Protein AF-A0A962M4V4-F1 (afdb_monomer_lite)

Secondary structure (DSSP, 8-state):
----B-HHHHHHHHHHHHTTS--EEEEEEETTEEEEEEEEEE-TT--S-HHHHHHHHHHHHHHTTTS--SEEEEEEEEETTEEEEEEEEEEEEEB-

Radius of gyration: 13.43 Å; chains: 1; bounding box: 40×20×36 Å

Foldseek 3Di:
DPPAAAPVNVVVVLCVLQDPQDWDWDWADDPPPRQKIKIKIWRPPADPDPVSVVVSLVVVCVVCVSFDWPDWDWDWDDDPPDPDTIIMIITMGGHD

Structure (mmCIF, N/CA/C/O backbone):
data_AF-A0A962M4V4-F1
#
_entry.id   AF-A0A962M4V4-F1
#
loop_
_atom_site.group_PDB
_atom_site.id
_atom_site.type_symbol
_atom_site.label_atom_id
_atom_site.label_alt_id
_atom_site.label_comp_id
_atom_site.label_asym_id
_atom_site.label_entity_id
_atom_site.label_seq_id
_atom_site.pdbx_PDB_ins_code
_atom_site.Cartn_x
_atom_site.Cartn_y
_atom_site.Cartn_z
_atom_site.occupancy
_atom_site.B_iso_or_equiv
_atom_site.auth_seq_id
_atom_site.auth_comp_id
_atom_site.auth_asym_id
_atom_site.auth_atom_id
_atom_site.pdbx_PDB_model_num
ATOM 1 N N . MET A 1 1 ? -19.392 -5.027 17.156 1.00 42.19 1 MET A N 1
ATOM 2 C CA . MET A 1 1 ? -18.419 -5.815 16.368 1.00 42.19 1 MET A CA 1
ATOM 3 C C . MET A 1 1 ? -17.172 -4.978 16.197 1.00 42.19 1 MET A C 1
ATOM 5 O O . MET A 1 1 ? -17.285 -3.864 15.697 1.00 42.19 1 MET A O 1
ATOM 9 N N . ASP A 1 2 ? -16.032 -5.470 16.673 1.00 45.75 2 ASP A N 1
ATOM 10 C CA . ASP A 1 2 ? -14.768 -4.743 16.604 1.00 45.75 2 ASP A CA 1
ATOM 11 C C . ASP A 1 2 ? -14.302 -4.694 15.139 1.00 45.75 2 ASP A C 1
ATOM 13 O O . ASP A 1 2 ? -13.859 -5.691 14.574 1.00 45.75 2 ASP A O 1
ATOM 17 N N . LYS A 1 3 ? -14.522 -3.554 14.474 1.00 55.91 3 LYS A N 1
ATOM 18 C CA . LYS A 1 3 ? -14.155 -3.309 13.067 1.00 55.91 3 LYS A CA 1
ATOM 19 C C . LYS A 1 3 ? -12.666 -2.965 12.966 1.00 55.91 3 LYS A C 1
ATOM 21 O O . LYS A 1 3 ? -12.320 -1.882 12.503 1.00 55.91 3 LYS A O 1
ATOM 26 N N . ARG A 1 4 ? -11.803 -3.797 13.547 1.00 63.09 4 ARG A N 1
ATOM 27 C CA . ARG A 1 4 ? -10.365 -3.530 13.602 1.00 63.09 4 ARG A CA 1
ATOM 28 C C . ARG A 1 4 ? -9.629 -4.618 12.843 1.00 63.09 4 ARG A C 1
ATOM 30 O O . ARG A 1 4 ? -9.690 -5.794 13.195 1.00 63.09 4 ARG A O 1
ATOM 37 N N . MET A 1 5 ? -8.952 -4.213 11.778 1.00 76.44 5 MET A N 1
ATOM 38 C CA . MET A 1 5 ? -8.037 -5.062 11.031 1.00 76.44 5 MET A CA 1
ATOM 39 C C . MET A 1 5 ? -6.871 -5.519 11.920 1.00 76.44 5 MET A C 1
ATOM 41 O O . MET A 1 5 ? -6.214 -4.694 12.549 1.00 76.44 5 MET A O 1
ATOM 45 N N . ASN A 1 6 ? -6.578 -6.820 11.916 1.00 85.69 6 ASN A N 1
ATOM 46 C CA . ASN A 1 6 ? -5.350 -7.371 12.492 1.00 85.69 6 ASN A CA 1
ATOM 47 C C . ASN A 1 6 ? -4.196 -7.304 11.473 1.00 85.69 6 ASN A C 1
ATOM 49 O O . ASN A 1 6 ? -4.425 -7.464 10.270 1.00 85.69 6 ASN A O 1
ATOM 53 N N . ILE A 1 7 ? -2.956 -7.118 11.945 1.00 86.56 7 ILE A N 1
ATOM 54 C CA . ILE A 1 7 ? -1.737 -7.035 11.113 1.00 86.56 7 ILE A CA 1
ATOM 55 C C . ILE A 1 7 ? -1.613 -8.198 10.117 1.00 86.56 7 ILE A C 1
ATOM 57 O O . ILE A 1 7 ? -1.350 -7.963 8.938 1.00 86.56 7 ILE A O 1
ATOM 61 N N . SER A 1 8 ? -1.823 -9.443 10.547 1.00 88.69 8 SER A N 1
ATOM 62 C CA . SER A 1 8 ? -1.674 -10.614 9.672 1.00 88.69 8 SER A CA 1
ATOM 63 C C . SER A 1 8 ? -2.684 -10.587 8.528 1.00 88.69 8 SER A C 1
ATOM 65 O O . SER A 1 8 ? -2.323 -10.789 7.370 1.00 88.69 8 SER A O 1
ATOM 67 N N . LYS A 1 9 ? -3.943 -10.250 8.836 1.00 88.62 9 LYS A N 1
ATOM 68 C CA . LYS A 1 9 ? -5.006 -10.126 7.833 1.00 88.62 9 LYS A CA 1
ATOM 69 C C . LYS A 1 9 ? -4.728 -8.976 6.867 1.00 88.62 9 LYS A C 1
ATOM 71 O O . LYS A 1 9 ? -4.919 -9.145 5.666 1.00 88.62 9 LYS A O 1
ATOM 76 N N . LEU A 1 10 ? -4.233 -7.842 7.370 1.00 89.38 10 LEU A N 1
ATOM 77 C CA . LEU A 1 10 ? -3.795 -6.729 6.533 1.00 89.38 10 LEU A CA 1
ATOM 78 C C . LEU A 1 10 ? -2.732 -7.187 5.529 1.00 89.38 10 LEU A C 1
ATOM 80 O O . LEU A 1 10 ? -2.893 -6.952 4.336 1.00 89.38 10 LEU A O 1
ATOM 84 N N . ILE A 1 11 ? -1.666 -7.845 5.995 1.00 91.75 11 ILE A N 1
ATOM 85 C CA . ILE A 1 11 ? -0.567 -8.292 5.128 1.00 91.75 11 ILE A CA 1
ATOM 86 C C . ILE A 1 11 ? -1.084 -9.245 4.047 1.00 91.75 11 ILE A C 1
ATOM 88 O O . ILE A 1 11 ? -0.710 -9.093 2.886 1.00 91.75 11 ILE A O 1
ATOM 92 N N . THR A 1 12 ? -1.964 -10.188 4.398 1.00 93.12 12 THR A N 1
ATOM 93 C CA . THR A 1 12 ? -2.587 -11.092 3.421 1.00 93.12 12 THR A CA 1
ATOM 94 C C . THR A 1 12 ? -3.367 -10.320 2.360 1.00 93.12 12 THR A C 1
ATOM 96 O O . THR A 1 12 ? -3.120 -10.515 1.175 1.00 93.12 12 THR A O 1
ATOM 99 N N . VAL A 1 13 ? -4.254 -9.406 2.767 1.00 91.75 13 VAL A N 1
ATOM 100 C CA . VAL A 1 13 ? -5.060 -8.604 1.831 1.00 91.75 13 VAL A 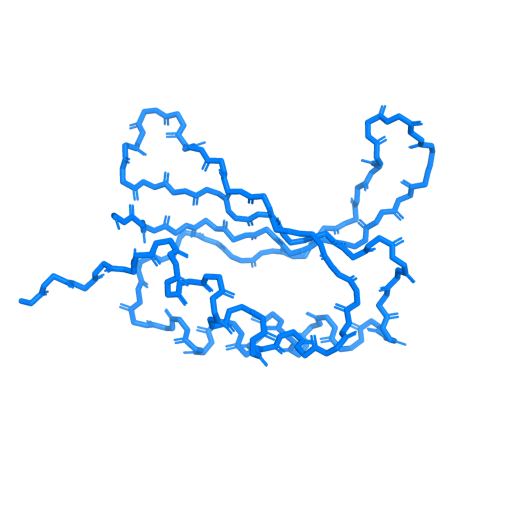CA 1
ATOM 101 C C . VAL A 1 13 ? -4.174 -7.751 0.922 1.00 91.75 13 VAL A C 1
ATOM 103 O O . VAL A 1 13 ? -4.409 -7.699 -0.283 1.00 91.75 13 VAL A O 1
ATOM 106 N N . LEU A 1 14 ? -3.132 -7.118 1.472 1.00 93.19 14 L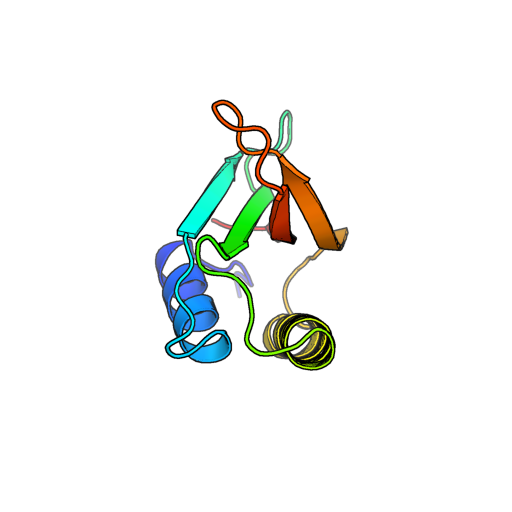EU A N 1
ATOM 107 C CA . LEU A 1 14 ? -2.187 -6.318 0.693 1.00 93.19 14 LEU A CA 1
ATOM 108 C C . LEU A 1 14 ? -1.470 -7.162 -0.357 1.00 93.19 14 LEU A C 1
ATOM 110 O O . LEU A 1 14 ? -1.437 -6.768 -1.517 1.00 93.19 14 LEU A O 1
ATOM 114 N N . LYS A 1 15 ? -0.949 -8.334 0.022 1.00 93.38 15 LYS A N 1
ATOM 115 C CA . LYS A 1 15 ? -0.296 -9.249 -0.924 1.00 93.38 15 LYS A CA 1
ATOM 116 C C . LYS A 1 15 ? -1.247 -9.692 -2.034 1.00 93.38 15 LYS A C 1
ATOM 118 O O . LYS A 1 15 ? -0.842 -9.704 -3.189 1.00 93.38 15 LYS A O 1
ATOM 123 N N . THR A 1 16 ? -2.507 -9.985 -1.708 1.00 94.06 16 THR A N 1
ATOM 124 C CA . THR A 1 16 ? -3.526 -10.315 -2.716 1.00 94.06 16 THR A CA 1
ATOM 125 C C . THR A 1 16 ? -3.776 -9.155 -3.681 1.00 94.06 16 THR A C 1
ATOM 127 O O . THR A 1 16 ? -3.851 -9.389 -4.880 1.00 94.06 16 THR A O 1
ATOM 130 N N . CYS A 1 17 ? -3.873 -7.915 -3.190 1.00 92.19 17 CYS A N 1
ATOM 131 C CA . CYS A 1 17 ? -4.101 -6.746 -4.049 1.00 92.19 17 CYS A CA 1
ATOM 132 C C . CYS A 1 17 ? -2.883 -6.412 -4.925 1.00 92.19 17 CYS A C 1
ATOM 134 O O . CYS A 1 17 ? -3.036 -5.994 -6.066 1.00 92.19 17 CYS A O 1
ATOM 136 N N . ILE A 1 18 ? -1.669 -6.561 -4.385 1.00 93.94 18 ILE A N 1
ATOM 137 C CA . ILE A 1 18 ? -0.423 -6.218 -5.086 1.00 93.94 18 ILE A CA 1
ATOM 138 C C . ILE A 1 18 ? -0.057 -7.283 -6.132 1.00 93.94 18 ILE A C 1
ATOM 140 O O . ILE A 1 18 ? 0.543 -6.956 -7.158 1.00 93.94 18 ILE A O 1
ATOM 144 N N . GLY A 1 19 ? -0.408 -8.546 -5.881 1.00 91.50 19 GLY A N 1
ATOM 145 C CA . GLY A 1 19 ? -0.028 -9.669 -6.732 1.00 91.50 19 GLY A CA 1
ATOM 146 C C . GLY A 1 19 ? 1.483 -9.911 -6.729 1.00 91.50 19 GLY A C 1
ATOM 147 O O . GLY A 1 19 ? 2.166 -9.687 -5.727 1.00 91.50 19 GLY A O 1
ATOM 148 N N . ASP A 1 20 ? 2.014 -10.340 -7.873 1.00 90.75 20 ASP A N 1
ATOM 149 C CA . ASP A 1 20 ? 3.405 -10.799 -8.012 1.00 90.75 20 ASP A CA 1
ATOM 150 C C . ASP A 1 20 ? 4.438 -9.662 -8.135 1.00 90.75 20 ASP A C 1
ATOM 152 O O . ASP A 1 20 ? 5.625 -9.898 -8.376 1.00 90.75 20 ASP A O 1
ATOM 156 N N . VAL A 1 21 ? 4.020 -8.404 -7.965 1.00 92.31 21 VAL A N 1
ATOM 157 C CA . VAL A 1 21 ? 4.941 -7.263 -8.002 1.00 92.31 21 VAL A CA 1
ATOM 158 C C . VAL A 1 21 ? 5.841 -7.298 -6.771 1.00 92.31 21 VAL A C 1
ATOM 160 O O . VAL A 1 21 ? 5.365 -7.310 -5.639 1.00 92.31 21 VAL A O 1
ATOM 163 N N . ASN A 1 22 ? 7.160 -7.272 -6.975 1.00 90.69 22 ASN A N 1
ATOM 164 C CA . ASN A 1 22 ? 8.121 -7.314 -5.875 1.00 90.69 22 ASN A CA 1
ATOM 165 C C . ASN A 1 22 ? 8.007 -6.063 -4.982 1.00 90.69 22 ASN A C 1
ATOM 167 O O . ASN A 1 22 ? 8.199 -4.930 -5.440 1.00 90.69 22 ASN A O 1
ATOM 171 N N . HIS A 1 23 ? 7.711 -6.283 -3.700 1.00 92.25 23 HIS A N 1
ATOM 172 C CA . HIS A 1 23 ? 7.470 -5.229 -2.728 1.00 92.25 23 HIS A CA 1
ATOM 173 C C . HIS A 1 23 ? 7.921 -5.615 -1.314 1.00 92.25 23 HIS A C 1
ATOM 175 O O . HIS A 1 23 ? 7.982 -6.785 -0.943 1.00 92.25 23 HIS A O 1
ATOM 181 N N . GLU A 1 24 ? 8.168 -4.595 -0.498 1.00 92.12 24 GLU A N 1
ATOM 182 C CA . GLU A 1 24 ? 8.391 -4.706 0.945 1.00 92.12 24 GLU A CA 1
ATOM 183 C C . GLU A 1 24 ? 7.275 -3.965 1.689 1.00 92.12 24 GLU A C 1
ATOM 185 O O . GLU A 1 24 ? 6.846 -2.895 1.252 1.00 92.12 24 GLU A O 1
ATOM 190 N N . ILE A 1 25 ? 6.818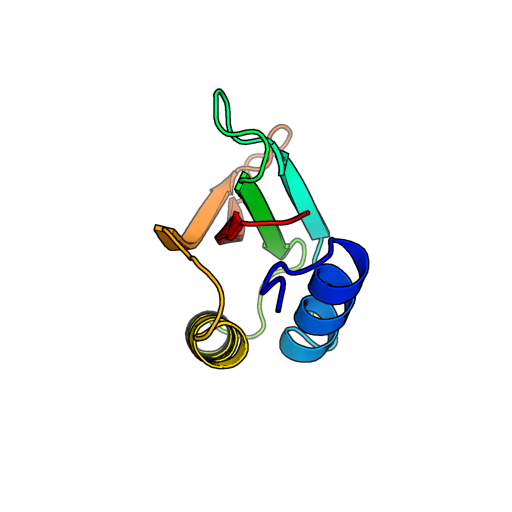 -4.508 2.821 1.00 92.62 25 ILE A N 1
ATOM 191 C CA . ILE A 1 25 ? 5.798 -3.883 3.675 1.00 92.62 25 ILE A CA 1
ATOM 192 C C . ILE A 1 25 ? 6.421 -3.569 5.034 1.00 92.62 25 ILE A C 1
ATOM 194 O O . ILE A 1 25 ? 6.871 -4.470 5.737 1.00 92.62 25 ILE A O 1
ATOM 198 N N . PHE A 1 26 ? 6.394 -2.295 5.418 1.00 91.81 26 PHE A N 1
ATOM 199 C CA . PHE A 1 26 ? 6.804 -1.811 6.735 1.00 91.81 26 PHE A CA 1
ATOM 200 C C . PHE A 1 26 ? 5.587 -1.267 7.475 1.00 91.81 26 PHE A C 1
ATOM 202 O O . PHE A 1 26 ? 4.812 -0.499 6.904 1.00 91.81 26 PHE A O 1
ATOM 209 N N . ILE A 1 27 ? 5.411 -1.655 8.735 1.00 91.88 27 ILE A N 1
ATOM 210 C CA . ILE A 1 27 ? 4.279 -1.230 9.562 1.00 91.88 27 ILE A CA 1
ATOM 211 C C . ILE A 1 27 ? 4.839 -0.559 10.809 1.00 91.88 27 ILE A C 1
ATOM 213 O O . ILE A 1 27 ? 5.325 -1.229 11.715 1.00 91.88 27 ILE A O 1
ATOM 217 N N . ASP A 1 28 ? 4.746 0.765 10.843 1.00 90.62 28 ASP A N 1
ATOM 218 C CA . ASP A 1 28 ? 5.261 1.586 11.934 1.00 90.62 28 ASP A CA 1
ATOM 219 C C . ASP A 1 28 ? 4.122 2.026 12.864 1.00 90.62 28 ASP A C 1
ATOM 221 O O . ASP A 1 28 ? 2.977 2.231 12.434 1.00 90.62 28 ASP A O 1
ATOM 225 N N . ALA A 1 29 ? 4.432 2.210 14.147 1.00 89.56 29 ALA A N 1
ATOM 226 C CA . ALA A 1 29 ? 3.536 2.889 15.077 1.00 89.56 29 ALA A CA 1
ATOM 227 C C . ALA A 1 29 ? 3.378 4.371 14.695 1.00 89.56 29 ALA A C 1
ATOM 229 O O . ALA A 1 29 ? 4.262 4.971 14.083 1.00 89.56 29 ALA A O 1
ATOM 230 N N . VAL A 1 30 ? 2.236 4.962 15.048 1.00 88.06 30 VAL A N 1
ATOM 231 C CA . VAL A 1 30 ? 2.047 6.414 14.984 1.00 88.06 30 VAL A CA 1
ATOM 232 C C . VAL A 1 30 ? 2.152 6.969 16.395 1.00 88.06 30 VAL A C 1
ATOM 234 O O . VAL A 1 30 ? 1.401 6.552 17.279 1.00 88.06 30 VAL A O 1
ATOM 237 N N . ASP A 1 31 ? 3.070 7.915 16.584 1.00 88.06 31 ASP A N 1
ATOM 238 C CA . ASP A 1 31 ? 3.308 8.553 17.876 1.00 88.06 31 ASP A CA 1
ATOM 239 C C . ASP A 1 31 ? 2.000 9.081 18.474 1.00 88.06 31 ASP A C 1
ATOM 241 O O . ASP A 1 31 ? 1.159 9.662 17.779 1.00 88.06 31 ASP A O 1
ATOM 245 N N . ASN A 1 32 ? 1.820 8.853 19.775 1.00 86.19 32 ASN A N 1
ATOM 246 C CA . ASN A 1 32 ? 0.640 9.259 20.543 1.00 86.19 32 ASN A CA 1
ATOM 247 C C . ASN A 1 32 ? -0.699 8.657 20.065 1.00 86.19 32 ASN A C 1
ATOM 249 O O . ASN A 1 32 ? -1.761 9.112 20.489 1.00 86.19 32 ASN A O 1
ATOM 253 N N . ASN A 1 33 ? -0.690 7.627 19.208 1.00 86.44 33 ASN A N 1
ATOM 254 C CA . ASN A 1 33 ? -1.907 6.936 18.787 1.00 86.44 33 ASN A CA 1
ATOM 255 C C . ASN A 1 33 ? -1.706 5.404 18.749 1.00 86.44 33 ASN A C 1
ATOM 257 O O . ASN A 1 33 ? -1.347 4.843 17.709 1.00 86.44 33 ASN A O 1
ATOM 261 N N . PRO A 1 34 ? -1.952 4.697 19.871 1.00 83.19 34 PRO A N 1
ATOM 262 C CA . PRO A 1 34 ? -1.532 3.305 20.062 1.00 83.19 34 PRO A CA 1
ATOM 263 C C . PRO A 1 34 ? -2.231 2.306 19.136 1.00 83.19 34 PRO A C 1
ATOM 265 O O . PRO A 1 34 ? -1.684 1.236 18.874 1.00 83.19 34 PRO A O 1
ATOM 268 N N . ASN A 1 35 ? -3.400 2.657 18.597 1.00 83.69 35 ASN A N 1
ATOM 269 C CA . ASN A 1 35 ? -4.167 1.803 17.685 1.00 83.69 35 ASN A CA 1
ATOM 270 C C . ASN A 1 35 ? -3.954 2.169 16.216 1.00 83.69 35 ASN A C 1
ATOM 272 O O . ASN A 1 35 ? -4.543 1.550 15.339 1.00 83.69 35 ASN A O 1
ATOM 276 N N . LYS A 1 36 ? -3.145 3.189 15.925 1.00 87.56 36 LYS A N 1
ATOM 277 C CA . LYS A 1 36 ? -2.916 3.673 14.569 1.00 87.56 36 LYS A CA 1
ATOM 278 C C . LYS A 1 36 ? -1.554 3.205 14.087 1.00 87.56 36 LYS A C 1
ATOM 280 O O . LYS A 1 36 ? -0.563 3.206 14.822 1.00 87.56 36 LYS A O 1
ATOM 285 N N . ARG A 1 37 ? -1.512 2.768 12.838 1.00 89.38 37 ARG A N 1
ATOM 286 C CA . ARG A 1 37 ? -0.303 2.308 12.166 1.00 89.38 37 ARG A CA 1
ATOM 287 C C . ARG A 1 37 ? -0.126 3.038 10.852 1.00 89.38 37 ARG A C 1
ATOM 289 O O . ARG A 1 37 ? -1.098 3.395 10.179 1.00 89.38 37 ARG A O 1
ATOM 296 N N . LYS A 1 38 ? 1.134 3.236 10.492 1.00 91.00 38 LYS A N 1
ATOM 297 C CA . LYS A 1 38 ? 1.551 3.714 9.183 1.00 91.00 38 LYS A CA 1
ATOM 298 C C . LYS A 1 38 ? 2.127 2.536 8.412 1.00 91.00 38 LYS A C 1
ATOM 300 O O . LYS A 1 38 ? 3.163 1.992 8.775 1.00 91.00 38 LYS A O 1
ATOM 305 N N . VAL A 1 39 ? 1.437 2.147 7.355 1.00 92.19 39 VAL A N 1
ATOM 306 C CA . VAL A 1 39 ? 1.810 1.041 6.481 1.00 92.19 39 VAL A CA 1
ATOM 307 C C . VAL A 1 39 ? 2.497 1.633 5.259 1.00 92.19 39 VAL A C 1
ATOM 309 O O . VAL A 1 39 ? 1.894 2.404 4.512 1.00 92.19 39 VAL A O 1
ATOM 312 N N . ASN A 1 40 ? 3.769 1.309 5.067 1.00 92.88 40 ASN A N 1
ATOM 313 C CA . ASN A 1 40 ? 4.560 1.733 3.922 1.00 92.88 40 ASN A CA 1
ATOM 314 C C . ASN A 1 40 ? 4.829 0.514 3.038 1.00 92.88 40 ASN A C 1
ATOM 316 O O . ASN A 1 40 ? 5.504 -0.420 3.462 1.00 92.88 40 ASN A O 1
ATOM 320 N N . ILE A 1 41 ? 4.331 0.548 1.807 1.00 93.81 41 ILE A N 1
ATOM 321 C CA . ILE A 1 41 ? 4.572 -0.471 0.784 1.00 93.81 41 ILE A CA 1
ATOM 322 C C . ILE A 1 41 ? 5.602 0.105 -0.183 1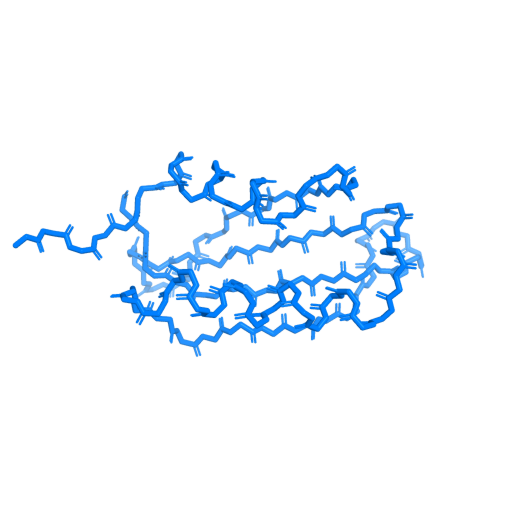.00 93.81 41 ILE A C 1
ATOM 324 O O . ILE A 1 41 ? 5.373 1.186 -0.726 1.00 93.81 41 ILE A O 1
ATOM 328 N N . VAL A 1 42 ? 6.736 -0.567 -0.371 1.00 92.88 42 VAL A N 1
ATOM 329 C CA . VAL A 1 42 ? 7.873 -0.077 -1.168 1.00 92.88 42 VAL A CA 1
ATOM 330 C C . VAL A 1 42 ? 8.140 -1.016 -2.336 1.00 92.88 42 VAL A C 1
ATOM 332 O O . VAL A 1 42 ? 8.387 -2.198 -2.125 1.00 92.88 42 VAL A O 1
ATOM 335 N N . PHE A 1 43 ? 8.167 -0.484 -3.558 1.00 92.69 43 PHE A N 1
ATOM 336 C CA . PHE A 1 43 ? 8.400 -1.261 -4.781 1.00 92.69 43 PHE A CA 1
ATOM 337 C C . PHE A 1 43 ? 9.870 -1.158 -5.213 1.00 92.69 43 PHE A C 1
ATOM 339 O O . PHE A 1 43 ? 10.261 -0.237 -5.934 1.00 92.69 43 PHE A O 1
ATOM 346 N N . ARG A 1 44 ? 10.719 -2.075 -4.723 1.00 84.25 44 ARG A N 1
ATOM 347 C CA . ARG A 1 44 ? 12.190 -2.012 -4.882 1.00 84.25 44 ARG A CA 1
ATOM 348 C C . ARG A 1 44 ? 1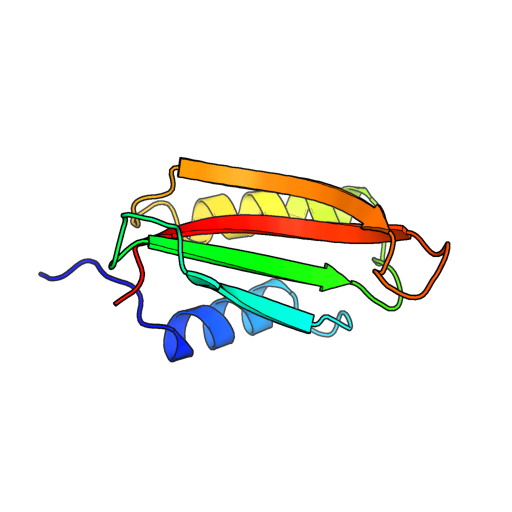2.670 -2.238 -6.315 1.00 84.25 44 ARG A C 1
ATOM 350 O O . ARG A 1 44 ? 13.639 -1.621 -6.761 1.00 84.25 44 ARG A O 1
ATOM 357 N N . ASN A 1 45 ? 11.967 -3.080 -7.057 1.00 84.62 45 ASN A N 1
ATOM 358 C CA . ASN A 1 45 ? 12.332 -3.411 -8.433 1.00 84.62 45 ASN A CA 1
ATOM 359 C C . ASN A 1 45 ? 11.538 -2.603 -9.465 1.00 84.62 45 ASN A C 1
ATOM 361 O O . ASN A 1 45 ? 11.572 -2.918 -10.648 1.00 84.62 45 ASN A O 1
ATOM 365 N N . GLY A 1 46 ? 10.875 -1.533 -9.019 1.00 84.06 46 GLY A N 1
ATOM 366 C CA . GLY A 1 46 ? 9.990 -0.728 -9.848 1.00 84.06 46 GLY A CA 1
ATOM 367 C C . GLY A 1 46 ? 8.552 -1.237 -9.826 1.00 84.06 46 GLY A C 1
ATOM 368 O O . GLY A 1 46 ? 8.216 -2.197 -9.134 1.00 84.06 46 GLY A O 1
ATOM 369 N N . ILE A 1 47 ? 7.704 -0.535 -10.569 1.00 90.56 47 ILE A N 1
ATOM 370 C CA . ILE A 1 47 ? 6.300 -0.880 -10.789 1.00 90.56 47 ILE A CA 1
ATOM 371 C C . ILE A 1 47 ? 6.095 -1.181 -12.277 1.00 90.56 47 ILE A C 1
ATOM 373 O O . ILE A 1 47 ? 6.855 -0.654 -13.092 1.00 90.56 47 ILE A O 1
ATOM 377 N N . PRO A 1 48 ? 5.072 -1.966 -12.653 1.00 88.44 48 PRO A N 1
ATOM 378 C CA . PRO A 1 48 ? 4.811 -2.280 -14.057 1.00 88.44 48 PRO A CA 1
ATOM 379 C C . PRO A 1 48 ? 4.587 -1.036 -14.934 1.00 88.44 48 PRO A C 1
ATOM 381 O O . PRO A 1 48 ? 5.089 -0.969 -16.051 1.00 88.44 48 PRO A O 1
ATOM 384 N N . ARG A 1 49 ? 3.827 -0.053 -14.429 1.00 90.75 49 ARG A N 1
ATOM 385 C CA . ARG A 1 49 ? 3.538 1.248 -15.064 1.00 90.75 49 ARG A CA 1
ATOM 386 C C . ARG A 1 49 ? 2.954 2.227 -14.041 1.00 90.75 49 ARG A C 1
ATOM 388 O O . ARG A 1 49 ? 2.465 1.787 -13.002 1.00 90.75 49 ARG A O 1
ATOM 395 N N . GLU A 1 50 ? 2.968 3.530 -14.329 1.00 87.44 50 GLU A N 1
ATOM 396 C CA . GLU A 1 50 ? 2.418 4.544 -13.409 1.00 87.44 50 GLU A CA 1
ATOM 397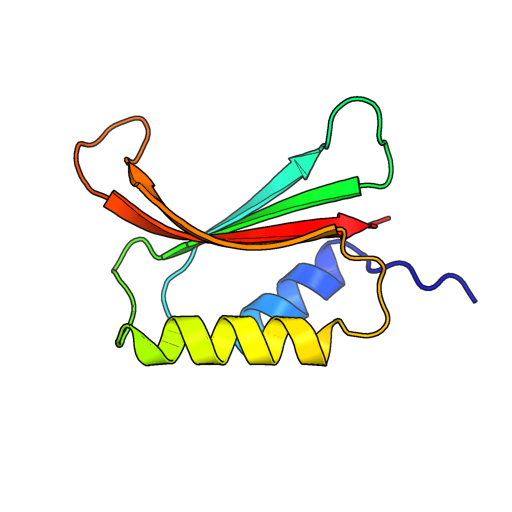 C C . GLU A 1 50 ? 0.902 4.391 -13.183 1.00 87.44 50 GLU A C 1
ATOM 399 O O . GLU A 1 50 ? 0.441 4.544 -12.055 1.00 87.44 50 GLU A O 1
ATOM 404 N N . ASP A 1 51 ? 0.133 3.971 -14.190 1.00 92.44 51 ASP A N 1
ATOM 405 C CA . ASP A 1 51 ? -1.310 3.736 -14.009 1.00 92.44 51 ASP A CA 1
ATOM 406 C C . ASP A 1 51 ? -1.593 2.586 -13.038 1.00 92.44 51 ASP A C 1
ATOM 408 O O . ASP A 1 51 ? -2.495 2.669 -12.213 1.00 92.44 51 ASP A O 1
ATOM 412 N N . TRP A 1 52 ? -0.751 1.547 -13.040 1.00 94.12 52 TRP A N 1
ATOM 413 C CA . TRP A 1 52 ? -0.929 0.385 -12.167 1.00 94.12 52 TRP A CA 1
ATOM 414 C C . TRP A 1 52 ? -0.876 0.769 -10.683 1.00 94.12 52 TRP A C 1
ATOM 416 O O . TRP A 1 52 ? -1.650 0.253 -9.881 1.00 94.12 52 TRP A O 1
ATOM 426 N N . ILE A 1 53 ? 0.004 1.701 -10.292 1.00 93.56 53 ILE A N 1
ATOM 427 C CA . ILE A 1 53 ? 0.074 2.134 -8.887 1.00 93.56 53 ILE A CA 1
ATOM 428 C C . ILE A 1 53 ? -1.118 3.026 -8.505 1.00 93.56 53 ILE A C 1
ATOM 430 O O . ILE A 1 53 ? -1.517 3.058 -7.337 1.00 93.56 53 ILE A O 1
ATOM 434 N N . ILE A 1 54 ? -1.701 3.737 -9.475 1.00 93.94 54 ILE A N 1
ATOM 435 C CA . ILE A 1 54 ? -2.925 4.523 -9.287 1.00 93.94 54 ILE A CA 1
ATOM 436 C C . ILE A 1 54 ? -4.124 3.586 -9.111 1.00 93.94 54 ILE A C 1
ATOM 438 O O . ILE A 1 54 ? -4.893 3.776 -8.166 1.00 93.94 54 ILE A O 1
ATOM 442 N N . ASP A 1 55 ? -4.234 2.555 -9.948 1.00 94.94 55 ASP A N 1
ATOM 443 C CA . ASP A 1 55 ? -5.266 1.520 -9.856 1.00 94.94 55 ASP A CA 1
ATOM 444 C C . ASP A 1 55 ? -5.182 0.799 -8.510 1.00 94.94 55 ASP A C 1
ATOM 446 O O . ASP A 1 55 ? -6.145 0.806 -7.744 1.00 94.94 55 ASP A O 1
ATOM 450 N N . LEU A 1 56 ? -3.987 0.333 -8.128 1.00 94.88 56 LEU A N 1
ATOM 451 C CA . LEU A 1 56 ? -3.760 -0.297 -6.828 1.00 94.88 56 LEU A CA 1
ATOM 452 C C . LEU A 1 56 ? -4.173 0.620 -5.667 1.00 94.88 56 LEU A C 1
ATOM 454 O O . LEU A 1 56 ? -4.803 0.179 -4.708 1.00 94.88 56 LEU A O 1
ATOM 458 N N . LYS A 1 57 ? -3.850 1.918 -5.722 1.00 93.62 57 LYS A N 1
ATOM 459 C CA . LYS A 1 57 ? -4.295 2.878 -4.699 1.00 93.62 57 LYS A CA 1
ATOM 460 C C . LYS A 1 57 ? -5.825 2.930 -4.603 1.00 93.62 57 LYS A C 1
ATOM 462 O O . LYS A 1 57 ? -6.349 3.059 -3.492 1.00 93.62 57 LYS A O 1
ATOM 467 N N . ASN A 1 58 ? -6.532 2.885 -5.728 1.00 92.75 58 ASN A N 1
ATOM 468 C CA . ASN A 1 58 ? -7.992 2.906 -5.757 1.00 92.75 58 ASN A CA 1
ATOM 469 C C . ASN A 1 58 ? -8.586 1.593 -5.231 1.00 92.75 58 ASN A C 1
ATOM 471 O O . ASN A 1 58 ? -9.485 1.644 -4.391 1.00 92.75 58 ASN A O 1
ATOM 475 N N . ASP A 1 59 ? -8.022 0.450 -5.608 1.00 93.44 59 ASP A N 1
ATOM 476 C CA . ASP A 1 59 ? -8.435 -0.866 -5.110 1.00 93.44 59 ASP A CA 1
ATOM 477 C C . ASP A 1 59 ? -8.242 -0.977 -3.601 1.00 93.44 59 ASP A C 1
ATOM 479 O O . ASP A 1 59 ? -9.141 -1.411 -2.878 1.00 93.44 59 ASP A O 1
ATOM 483 N N . LEU A 1 60 ? -7.104 -0.501 -3.088 1.00 92.19 60 LEU A N 1
ATOM 484 C CA . LEU A 1 60 ? -6.852 -0.440 -1.651 1.00 92.19 60 LEU A CA 1
ATOM 485 C C . LEU A 1 60 ? -7.878 0.462 -0.957 1.00 92.19 60 LEU A C 1
ATOM 487 O O . LEU A 1 60 ? -8.424 0.075 0.071 1.00 92.19 60 LEU A O 1
ATOM 491 N N . ARG A 1 61 ? -8.209 1.631 -1.521 1.00 90.06 61 ARG A N 1
ATOM 492 C CA . ARG A 1 61 ? -9.267 2.500 -0.969 1.00 90.06 61 ARG A CA 1
ATOM 493 C C . ARG A 1 61 ? -10.621 1.794 -0.896 1.00 90.06 61 ARG A C 1
ATOM 495 O O . ARG A 1 61 ? -11.324 1.958 0.097 1.00 90.06 61 ARG A O 1
ATOM 502 N N . GLN A 1 62 ? -10.988 1.025 -1.918 1.00 89.94 62 GLN A N 1
ATOM 503 C CA . GLN A 1 62 ? -12.262 0.302 -1.959 1.00 89.94 62 GLN A CA 1
ATOM 504 C C . GLN A 1 62 ? -12.280 -0.890 -0.997 1.00 89.94 62 GLN A C 1
ATOM 506 O O . GLN A 1 62 ? -13.186 -0.992 -0.165 1.00 89.94 62 GLN A O 1
ATOM 511 N N . THR A 1 63 ? -11.249 -1.738 -1.063 1.00 89.56 63 THR A N 1
ATOM 512 C CA . THR A 1 63 ? -11.039 -2.929 -0.217 1.00 89.56 63 THR A CA 1
ATOM 513 C C . THR A 1 63 ? -11.172 -2.591 1.257 1.00 89.56 63 THR A C 1
ATOM 515 O O . THR A 1 63 ? -11.753 -3.328 2.052 1.00 89.56 63 THR A O 1
ATOM 518 N N . PHE A 1 64 ? -10.658 -1.424 1.608 1.00 86.62 64 PHE A N 1
ATOM 519 C CA . PHE A 1 64 ? -10.590 -0.957 2.964 1.00 86.62 64 PHE A CA 1
ATOM 520 C C . PHE A 1 64 ? -11.632 0.118 3.305 1.00 86.62 64 PHE A C 1
ATOM 522 O O . PHE A 1 64 ? -11.609 0.671 4.391 1.00 86.62 64 PHE A O 1
ATOM 529 N N . SER A 1 65 ? -12.612 0.394 2.451 1.00 85.50 65 SER A N 1
ATOM 530 C CA . SER A 1 65 ? -13.604 1.470 2.655 1.00 85.50 65 SER A CA 1
ATOM 531 C C . SER A 1 65 ? -14.356 1.451 4.002 1.00 85.50 65 SER A C 1
ATOM 533 O O . SER A 1 65 ? -14.916 2.467 4.411 1.00 85.50 65 SER A O 1
ATOM 535 N N . LYS A 1 66 ? -14.382 0.306 4.700 1.00 81.44 66 LYS A N 1
ATOM 536 C CA . LYS A 1 66 ? -15.062 0.114 5.990 1.00 81.44 66 LYS A CA 1
ATOM 537 C C . LYS A 1 66 ? -14.184 0.347 7.226 1.00 81.44 66 LYS A C 1
ATOM 539 O O . LYS A 1 66 ? -14.752 0.461 8.314 1.00 81.44 66 LYS A O 1
ATOM 544 N N . GLU A 1 67 ? -12.855 0.402 7.095 1.00 77.69 67 GLU A N 1
ATOM 545 C CA . GLU A 1 67 ? -11.976 0.732 8.229 1.00 77.69 67 GLU A CA 1
ATOM 546 C C . GLU A 1 67 ? -11.708 2.245 8.297 1.00 77.69 67 GLU A C 1
ATOM 548 O O . GLU A 1 67 ? -11.995 3.005 7.372 1.00 77.69 67 GLU A O 1
ATOM 553 N N . VAL A 1 68 ? -11.169 2.712 9.422 1.00 68.94 68 VAL A N 1
ATOM 554 C CA . VAL A 1 68 ? -10.920 4.142 9.651 1.00 68.94 68 VAL A CA 1
ATOM 555 C C . VAL A 1 68 ? -9.541 4.528 9.098 1.00 68.94 68 VAL A C 1
ATOM 557 O O . VAL A 1 68 ? -8.515 4.216 9.709 1.00 68.94 68 VAL A O 1
ATOM 560 N N . TYR A 1 69 ? -9.518 5.236 7.960 1.00 64.19 69 TYR A N 1
ATOM 561 C CA . TYR A 1 69 ? -8.291 5.707 7.294 1.00 64.19 69 TYR A CA 1
ATOM 562 C C . TYR A 1 69 ? -8.167 7.225 7.326 1.00 64.19 69 TYR A C 1
ATOM 564 O O . TYR A 1 69 ? -9.015 7.917 6.770 1.00 64.19 69 TYR A O 1
ATOM 572 N N . PRO A 1 70 ? -7.068 7.768 7.867 1.00 61.19 70 PRO A N 1
ATOM 573 C CA . PRO A 1 70 ? -6.766 9.178 7.648 1.00 61.19 70 PRO A CA 1
ATOM 574 C C . PRO A 1 70 ? -6.082 9.492 6.308 1.00 61.19 70 PRO A C 1
ATOM 576 O O . PRO A 1 70 ? -6.127 10.647 5.903 1.00 61.19 70 PRO A O 1
ATOM 579 N N . SER A 1 71 ? -5.437 8.545 5.605 1.00 85.12 71 SER A N 1
ATOM 580 C CA . SER A 1 71 ? -4.913 8.789 4.239 1.00 85.12 71 SER A CA 1
ATOM 581 C C . SER A 1 71 ? -4.338 7.544 3.547 1.00 85.12 71 SER A C 1
ATOM 583 O O . SER A 1 71 ? -3.777 6.662 4.197 1.00 85.12 71 SER A O 1
ATOM 585 N N . ILE A 1 72 ? -4.418 7.524 2.208 1.00 91.69 72 ILE A N 1
ATOM 586 C CA . ILE A 1 72 ? -3.633 6.657 1.312 1.00 91.69 72 ILE A CA 1
ATOM 587 C C . ILE A 1 72 ? -3.006 7.551 0.239 1.00 91.69 72 ILE A C 1
ATOM 589 O O . ILE A 1 72 ? -3.727 8.211 -0.521 1.00 91.69 72 ILE A O 1
ATOM 593 N N . VAL A 1 73 ? -1.676 7.580 0.177 1.00 93.12 73 VAL A N 1
ATOM 594 C CA . VAL A 1 73 ? -0.913 8.446 -0.734 1.00 93.12 73 VAL A CA 1
ATOM 595 C C . VAL A 1 73 ? 0.164 7.666 -1.477 1.00 93.12 73 VAL A C 1
ATOM 597 O O . VAL A 1 73 ? 0.768 6.750 -0.924 1.00 93.12 73 VAL A O 1
ATOM 600 N N . ILE A 1 74 ? 0.423 8.067 -2.722 1.00 93.12 74 ILE A N 1
ATOM 601 C CA . ILE A 1 74 ? 1.573 7.598 -3.499 1.00 93.12 74 ILE A CA 1
ATOM 602 C C . ILE A 1 74 ? 2.712 8.587 -3.268 1.00 93.12 74 ILE A C 1
ATOM 604 O O . ILE A 1 74 ? 2.492 9.799 -3.272 1.00 93.12 74 ILE A O 1
ATOM 608 N N . LYS A 1 75 ? 3.921 8.079 -3.043 1.00 91.38 75 LYS A N 1
ATOM 609 C CA . LYS A 1 75 ? 5.140 8.881 -2.912 1.00 91.38 75 LYS A CA 1
ATOM 610 C C . LYS A 1 75 ? 6.264 8.253 -3.725 1.00 91.38 75 LYS A C 1
ATOM 612 O O . LYS A 1 75 ? 6.320 7.034 -3.855 1.00 91.38 75 LYS A O 1
ATOM 617 N N . LYS A 1 76 ? 7.185 9.081 -4.207 1.00 88.94 76 LYS A N 1
ATOM 618 C CA . LYS A 1 76 ? 8.536 8.660 -4.592 1.00 88.94 76 LYS A CA 1
ATOM 619 C C . LYS A 1 76 ? 9.466 9.097 -3.464 1.00 88.94 76 LYS A C 1
ATOM 621 O O . LYS A 1 76 ? 9.338 10.218 -2.974 1.00 88.94 76 LYS A O 1
ATOM 626 N N . SER A 1 77 ? 10.315 8.205 -2.964 1.00 83.50 77 SER A N 1
ATOM 627 C CA . SER A 1 77 ? 11.342 8.617 -2.004 1.00 83.50 77 SER A CA 1
ATOM 628 C C . SER A 1 77 ? 12.588 7.749 -2.037 1.00 83.50 77 SER A C 1
ATOM 630 O O . SER A 1 77 ? 12.531 6.531 -2.258 1.00 83.50 77 SER A O 1
ATOM 632 N N . LEU A 1 78 ? 13.712 8.411 -1.765 1.00 82.88 78 LEU A N 1
ATOM 633 C CA . LEU A 1 78 ? 15.045 7.829 -1.702 1.00 82.88 78 LEU A CA 1
ATOM 634 C C . LEU A 1 78 ? 15.123 6.698 -0.676 1.00 82.88 78 LEU A C 1
ATOM 636 O O . LEU A 1 78 ? 14.490 6.725 0.390 1.00 82.88 78 LEU A O 1
ATOM 640 N N . SER A 1 79 ? 15.916 5.680 -0.996 1.00 75.38 79 SER A N 1
ATOM 641 C CA . SER A 1 79 ? 16.376 4.746 0.029 1.00 75.38 79 SER A CA 1
ATOM 642 C C . SER A 1 79 ? 17.334 5.463 0.977 1.00 75.38 79 SER A C 1
ATOM 644 O O . SER A 1 79 ? 18.124 6.295 0.550 1.00 75.38 79 SER A O 1
ATOM 646 N N . ARG A 1 80 ? 17.307 5.110 2.267 1.00 72.56 80 ARG A N 1
ATOM 647 C CA . ARG A 1 80 ? 18.219 5.696 3.268 1.00 72.56 80 ARG A CA 1
ATOM 648 C C . ARG A 1 80 ? 19.697 5.559 2.881 1.00 72.56 80 ARG A C 1
ATOM 650 O O . ARG A 1 80 ? 20.484 6.428 3.220 1.00 72.56 80 ARG A O 1
ATOM 657 N N . ASN A 1 81 ? 20.039 4.499 2.147 1.00 78.25 81 ASN A N 1
ATOM 658 C CA . ASN A 1 81 ? 21.420 4.139 1.816 1.00 78.25 81 ASN A CA 1
ATOM 659 C C . ASN A 1 81 ? 21.715 4.217 0.305 1.00 78.25 81 ASN A C 1
ATOM 661 O O . ASN A 1 81 ? 22.659 3.590 -0.165 1.00 78.25 81 ASN A O 1
ATOM 665 N N . SER A 1 82 ? 20.874 4.881 -0.497 1.00 77.00 82 SER A N 1
ATOM 666 C CA . SER A 1 82 ? 21.070 4.961 -1.952 1.00 77.00 82 SER A CA 1
ATOM 667 C C . SER A 1 82 ? 20.368 6.180 -2.550 1.00 77.00 82 SER A C 1
ATOM 669 O O . SER A 1 82 ? 19.275 6.540 -2.124 1.00 77.00 82 SER A O 1
ATOM 671 N N . THR A 1 83 ? 20.956 6.755 -3.601 1.00 82.50 83 THR A N 1
ATOM 672 C CA . THR A 1 83 ? 20.347 7.813 -4.428 1.00 82.50 83 THR A CA 1
ATOM 673 C C . THR A 1 83 ? 19.177 7.317 -5.284 1.00 82.50 83 THR A C 1
ATOM 675 O O . THR A 1 83 ? 18.531 8.106 -5.968 1.00 82.50 83 THR A O 1
ATOM 678 N N . LYS A 1 84 ? 18.877 6.012 -5.258 1.00 83.62 84 LYS A N 1
ATOM 679 C CA . LYS A 1 84 ? 17.741 5.437 -5.974 1.00 83.62 84 LYS A CA 1
ATOM 680 C C . LYS A 1 84 ? 16.428 5.800 -5.279 1.00 83.62 84 LYS A C 1
ATOM 682 O O . LYS A 1 84 ? 16.247 5.550 -4.081 1.00 83.62 84 LYS A O 1
ATOM 687 N N . GLU A 1 85 ? 15.500 6.349 -6.054 1.00 86.25 85 GLU A N 1
ATOM 688 C CA . GLU A 1 85 ? 14.122 6.593 -5.641 1.00 86.25 85 GLU A CA 1
ATOM 689 C C . GLU A 1 85 ? 13.241 5.373 -5.897 1.00 86.25 85 GLU A C 1
ATOM 691 O O . GLU A 1 85 ? 13.401 4.652 -6.882 1.00 86.25 85 GLU A O 1
ATOM 696 N N . TYR A 1 86 ? 12.282 5.160 -5.001 1.00 88.88 86 TYR A N 1
ATOM 697 C CA . TYR A 1 86 ? 11.323 4.070 -5.108 1.00 88.88 86 TYR A CA 1
ATOM 698 C C . TYR A 1 86 ? 9.910 4.609 -4.988 1.00 88.88 86 TYR A C 1
ATOM 700 O O . TYR A 1 86 ? 9.636 5.464 -4.139 1.00 88.88 86 TYR A O 1
ATOM 708 N N . PHE A 1 87 ? 9.009 4.056 -5.796 1.00 92.44 87 PHE A N 1
ATOM 709 C CA . PHE A 1 87 ? 7.583 4.238 -5.594 1.00 92.44 87 PHE A CA 1
ATOM 710 C C . PHE A 1 87 ? 7.151 3.597 -4.280 1.00 92.44 87 PHE A C 1
ATOM 712 O O . PHE A 1 87 ? 7.607 2.509 -3.909 1.00 92.44 87 PHE A O 1
ATOM 719 N N . ARG A 1 88 ? 6.253 4.286 -3.580 1.00 92.44 88 ARG A N 1
ATOM 720 C CA . ARG A 1 88 ? 5.670 3.836 -2.324 1.00 92.44 88 ARG A CA 1
ATOM 721 C C . ARG A 1 88 ? 4.191 4.154 -2.266 1.00 92.44 88 ARG A C 1
ATOM 723 O O . ARG A 1 88 ? 3.779 5.239 -2.675 1.00 92.44 88 ARG A O 1
ATOM 730 N N . ILE A 1 89 ? 3.427 3.256 -1.656 1.00 93.88 89 ILE A N 1
ATOM 731 C CA . ILE A 1 89 ? 2.103 3.571 -1.121 1.00 93.88 89 ILE A CA 1
ATOM 732 C C . ILE A 1 89 ? 2.243 3.703 0.392 1.00 93.88 89 ILE A C 1
ATOM 734 O O . ILE A 1 89 ? 2.758 2.811 1.062 1.00 93.88 89 ILE A O 1
ATOM 738 N N . VAL A 1 90 ? 1.804 4.838 0.928 1.00 93.31 90 VAL A N 1
ATOM 739 C CA . VAL A 1 90 ? 1.761 5.090 2.367 1.00 93.31 90 VAL A CA 1
ATOM 740 C C . VAL A 1 90 ? 0.306 5.165 2.787 1.00 93.31 90 VAL A C 1
ATOM 742 O O . VAL A 1 90 ? -0.432 6.045 2.341 1.00 93.31 90 VAL A O 1
ATOM 745 N N . MET A 1 91 ? -0.088 4.244 3.655 1.00 91.94 91 MET A N 1
ATOM 746 C CA . MET A 1 91 ? -1.419 4.172 4.237 1.00 91.94 91 MET A CA 1
ATOM 747 C C . MET A 1 91 ? -1.311 4.461 5.723 1.00 91.94 91 MET A C 1
ATOM 749 O O . MET A 1 91 ? -0.391 4.000 6.393 1.00 91.94 91 MET A O 1
ATOM 753 N N . THR A 1 92 ? -2.263 5.209 6.256 1.00 89.81 92 THR A N 1
ATOM 754 C CA . THR A 1 92 ? -2.416 5.338 7.703 1.00 89.81 92 THR A CA 1
ATOM 755 C C . THR A 1 92 ? -3.766 4.765 8.080 1.00 89.81 92 THR A C 1
ATOM 757 O O . THR A 1 92 ? -4.759 5.130 7.454 1.00 89.81 92 THR A O 1
ATOM 760 N N . MET A 1 93 ? -3.806 3.871 9.067 1.00 86.94 93 MET A N 1
ATOM 761 C CA . MET A 1 93 ? -5.020 3.131 9.412 1.00 86.94 93 MET A CA 1
ATOM 762 C C . MET A 1 93 ? -5.026 2.654 10.860 1.00 86.94 93 MET A C 1
ATOM 764 O O . MET A 1 93 ? -3.966 2.531 11.474 1.00 86.94 93 MET A O 1
ATOM 768 N N . ASN A 1 94 ? -6.214 2.383 11.400 1.00 84.00 94 ASN A N 1
ATOM 769 C CA . ASN A 1 94 ? -6.339 1.731 12.700 1.00 84.00 94 ASN A CA 1
ATOM 770 C C . ASN A 1 94 ? -6.106 0.217 12.563 1.00 84.00 94 ASN A C 1
ATOM 772 O O . ASN A 1 94 ? -6.722 -0.422 11.714 1.00 84.00 94 ASN A O 1
ATOM 776 N N . ILE A 1 95 ? -5.219 -0.340 13.387 1.00 77.44 95 ILE A N 1
ATOM 777 C CA . ILE A 1 95 ? -4.855 -1.761 13.425 1.00 77.44 95 ILE A CA 1
ATOM 778 C C . ILE A 1 95 ? -4.737 -2.188 14.889 1.00 77.44 95 ILE A C 1
ATOM 780 O O . ILE A 1 95 ? -4.138 -1.458 15.684 1.00 77.44 95 ILE A O 1
ATOM 784 N N . VAL A 1 96 ? -5.285 -3.360 15.226 1.00 67.12 96 VAL A N 1
ATOM 785 C CA . VAL A 1 96 ? -5.227 -3.958 16.574 1.00 67.12 96 VAL A CA 1
ATOM 786 C C . VAL A 1 96 ? -4.646 -5.358 16.543 1.00 67.12 96 VAL A C 1
ATOM 788 O O . VAL A 1 96 ? -4.948 -6.113 15.591 1.00 67.12 96 VAL A O 1
#

Sequence (96 aa):
MDKRMNISKLITVLKTCIGDVNHEIFIDAVDNNPNKRKVNIVFRNGIPREDWIIDLKNDLRQTFSKEVYPSIVIKKSLSRNSTKEYFRIVMTMNIV

pLDDT: mean 86.3, std 10.0, range [42.19, 94.94]